Protein AF-A0A2J6PF41-F1 (afdb_monomer)

Solvent-accessible surface area (backbone atoms only — not comparable to full-atom values): 6484 Å² total; per-residue (Å²): 140,83,84,80,83,75,82,74,81,77,66,79,76,68,73,59,61,55,32,26,40,31,38,37,34,33,55,44,74,58,34,50,49,41,51,48,37,28,46,76,61,74,22,47,78,46,66,95,50,64,40,35,37,36,31,38,22,49,68,83,30,53,67,56,38,55,54,50,50,65,69,43,78,89,66,64,68,49,74,51,72,40,50,31,77,49,65,65,61,49,75,51,96,88,52,90,39,46,36,41,73,55,102,88,50,79,50,80,46,120

Secondary structure (DSSP, 8-state):
---------------GGGEEEEEEES-HHHHHHHHHHHHHTT-EEE-S-TTEEEEEEETTTHHHHHHHHHTSTT---EEEEE-TT-TTEEE-TT-S-EEEEETTEEEEE-

Sequence (110 aa):
MHLVAFLATALPLVPLAALEACVAGGPADQVAAAKVCCKEITGSWYGPYENQGICVLPDWGTKWYNLCVSEVKDSKLDIQCIPGDGAGLTLSAESTTATVTDAGSVVTIL

Nearest PDB structures (foldseek):
  2f1f-assembly1_A  TM=6.716E-01  e=6.541E-02  Escherichia coli
  5ueb-assembly1_A  TM=6.513E-01  e=4.240E-01  Neisseria gonorrhoeae NCCP11945
  4i0w-assembly2_C  TM=6.212E-01  e=2.953E-01  Clostridium perfringens
  2fgc-assembly1_A-2  TM=5.958E-01  e=1.802E+00  Thermotoga maritima MSB8
  2pc6-assembly1_A  TM=4.900E-01  e=2.748E+00  Nitrosomonas europaea ATCC 19718

Mean predicted aligned error: 13.14 Å

Radius of gyration: 17.17 Å; Cα contacts (8 Å, |Δi|>4): 174; chains: 1; bounding box: 26×40×59 Å

Structure (mmCIF, N/CA/C/O backbone):
data_AF-A0A2J6PF41-F1
#
_entry.id   AF-A0A2J6PF41-F1
#
loop_
_atom_site.group_PDB
_atom_site.id
_atom_site.type_symbol
_atom_site.label_atom_id
_atom_site.label_alt_id
_atom_site.label_comp_id
_atom_site.label_asym_id
_atom_site.label_entity_id
_atom_site.label_seq_id
_atom_site.pdbx_PDB_ins_code
_atom_site.Cartn_x
_atom_site.Cartn_y
_atom_site.Cartn_z
_atom_site.occupancy
_atom_site.B_iso_or_equiv
_atom_site.auth_seq_id
_atom_site.auth_comp_id
_atom_site.auth_asym_id
_atom_site.auth_atom_id
_atom_site.pdbx_PDB_model_num
ATOM 1 N N . MET A 1 1 ? 6.093 -30.267 -44.025 1.00 35.56 1 MET A N 1
ATOM 2 C CA . MET A 1 1 ? 6.739 -29.271 -43.146 1.00 35.56 1 MET A CA 1
ATOM 3 C C . MET A 1 1 ? 5.921 -27.990 -43.263 1.00 35.56 1 MET A C 1
ATOM 5 O O . MET A 1 1 ? 6.152 -27.231 -44.187 1.00 35.56 1 MET A O 1
ATOM 9 N N . HIS A 1 2 ? 4.882 -27.816 -42.442 1.00 33.97 2 HIS A N 1
ATOM 10 C CA . HIS A 1 2 ? 4.038 -26.614 -42.474 1.00 33.97 2 HIS A CA 1
ATOM 11 C C . HIS A 1 2 ? 4.261 -25.858 -41.167 1.00 33.97 2 HIS A C 1
ATOM 13 O O . HIS A 1 2 ? 3.900 -26.339 -40.096 1.00 33.97 2 HIS A O 1
ATOM 19 N N . LEU A 1 3 ? 4.975 -24.739 -41.279 1.00 38.88 3 LEU A N 1
ATOM 20 C CA . LEU A 1 3 ? 5.398 -23.891 -40.173 1.00 38.88 3 LEU A CA 1
ATOM 21 C C . LEU A 1 3 ? 4.178 -23.127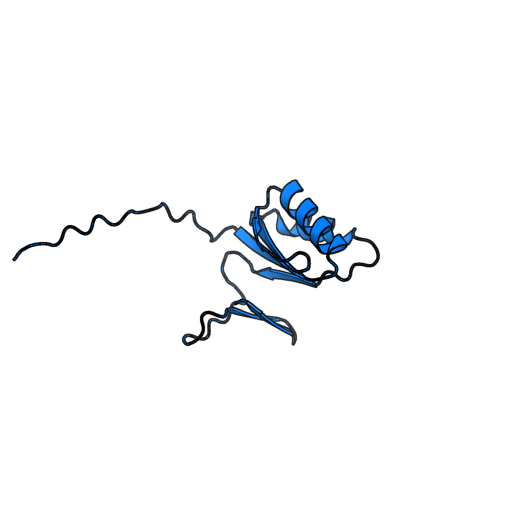 -39.646 1.00 38.88 3 LEU A C 1
ATOM 23 O O . LEU A 1 3 ? 3.542 -22.375 -40.382 1.00 38.88 3 LEU A O 1
ATOM 27 N N . VAL A 1 4 ? 3.843 -23.353 -38.379 1.00 47.47 4 VAL A N 1
ATOM 28 C CA . VAL A 1 4 ? 2.761 -22.661 -37.681 1.00 47.47 4 VAL A CA 1
ATOM 29 C C . VAL A 1 4 ? 3.227 -21.239 -37.372 1.00 47.47 4 VAL A C 1
ATOM 31 O O . VAL A 1 4 ? 4.130 -21.040 -36.561 1.00 47.47 4 VAL A O 1
ATOM 34 N N . ALA A 1 5 ? 2.632 -20.246 -38.029 1.00 48.16 5 ALA A N 1
ATOM 35 C CA . ALA A 1 5 ? 2.854 -18.839 -37.723 1.00 48.16 5 ALA A CA 1
ATOM 36 C C . ALA A 1 5 ? 2.040 -18.454 -36.475 1.00 48.16 5 ALA A C 1
ATOM 38 O O . ALA A 1 5 ? 0.925 -17.946 -36.575 1.00 48.16 5 ALA A O 1
ATOM 39 N N . PHE A 1 6 ? 2.587 -18.723 -35.288 1.00 45.91 6 PHE A N 1
ATOM 40 C CA . PHE A 1 6 ? 2.101 -18.114 -34.051 1.00 45.91 6 PHE A CA 1
ATOM 41 C C . PHE A 1 6 ? 2.557 -16.654 -34.024 1.00 45.91 6 PHE A C 1
ATOM 43 O O . PHE A 1 6 ? 3.706 -16.347 -33.712 1.00 45.91 6 PHE A O 1
ATOM 50 N N . LEU A 1 7 ? 1.647 -15.749 -34.383 1.00 41.41 7 LEU A N 1
ATOM 51 C CA . LEU A 1 7 ? 1.808 -14.312 -34.197 1.00 41.41 7 LEU A CA 1
ATOM 52 C C . LEU A 1 7 ? 1.697 -14.020 -32.690 1.00 41.41 7 LEU A C 1
ATOM 54 O O . LEU A 1 7 ? 0.623 -13.724 -32.172 1.00 41.41 7 LEU A O 1
ATOM 58 N N . ALA A 1 8 ? 2.801 -14.196 -31.965 1.00 46.16 8 ALA A N 1
ATOM 59 C CA . ALA A 1 8 ? 2.899 -13.818 -30.565 1.00 46.16 8 ALA A CA 1
ATOM 60 C C . ALA A 1 8 ? 2.817 -12.290 -30.474 1.00 46.16 8 ALA A C 1
ATOM 62 O O . ALA A 1 8 ? 3.731 -11.571 -30.878 1.00 46.16 8 ALA A O 1
ATOM 63 N N . THR A 1 9 ? 1.695 -11.795 -29.964 1.00 49.47 9 THR A N 1
ATOM 64 C CA . THR A 1 9 ? 1.526 -10.419 -29.505 1.00 49.47 9 THR A CA 1
ATOM 65 C C . THR A 1 9 ? 2.550 -10.149 -28.407 1.00 49.47 9 THR A C 1
ATOM 67 O O . THR A 1 9 ? 2.307 -10.432 -27.235 1.00 49.47 9 THR A O 1
ATOM 70 N N . ALA A 1 10 ? 3.713 -9.625 -28.784 1.00 49.81 10 ALA A N 1
ATOM 71 C CA . ALA 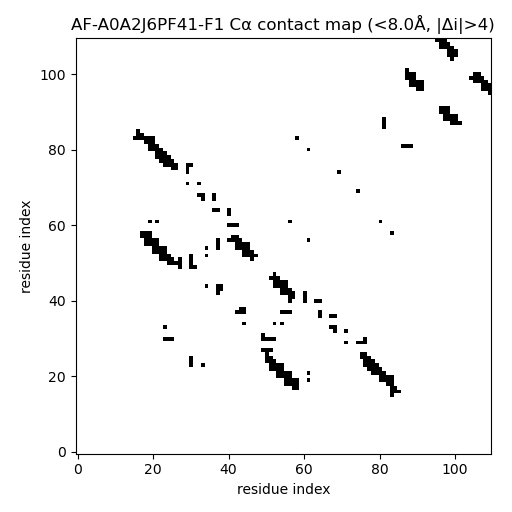A 1 10 ? 4.659 -9.038 -27.854 1.00 49.81 10 ALA A CA 1
ATOM 72 C C . ALA A 1 10 ? 4.057 -7.721 -27.345 1.00 49.81 10 ALA A C 1
ATOM 74 O O . ALA A 1 10 ? 4.368 -6.640 -27.843 1.00 49.81 10 ALA A O 1
ATOM 75 N N . LEU A 1 11 ? 3.141 -7.819 -26.375 1.00 47.81 11 LEU A N 1
ATOM 76 C CA . LEU A 1 11 ? 2.916 -6.719 -25.445 1.00 47.81 11 LEU A CA 1
ATOM 77 C C . LEU A 1 11 ? 4.299 -6.369 -24.881 1.00 47.81 11 LEU A C 1
ATOM 79 O O . LEU A 1 11 ? 4.982 -7.284 -24.410 1.00 47.81 11 LEU A O 1
ATOM 83 N N . PRO A 1 12 ? 4.750 -5.105 -24.938 1.00 46.03 12 PRO A N 1
ATOM 84 C CA . PRO A 1 12 ? 5.936 -4.725 -24.202 1.00 46.03 12 PRO A CA 1
ATOM 85 C C . PRO A 1 12 ? 5.612 -4.993 -22.735 1.00 46.03 12 PRO A C 1
ATOM 87 O O . PRO A 1 12 ? 4.793 -4.302 -22.131 1.00 46.03 12 PRO A O 1
ATOM 90 N N . LEU A 1 13 ? 6.208 -6.052 -22.191 1.00 46.59 13 LEU A N 1
ATOM 91 C CA . LEU A 1 13 ? 6.340 -6.263 -20.762 1.00 46.59 13 LEU A CA 1
ATOM 92 C C . LEU A 1 13 ? 7.163 -5.074 -20.273 1.00 46.59 13 LEU A C 1
ATOM 94 O O . LEU A 1 13 ? 8.392 -5.127 -20.239 1.00 46.59 13 LEU A O 1
ATOM 98 N N . VAL A 1 14 ? 6.479 -3.955 -20.006 1.00 46.72 14 VAL A N 1
ATOM 99 C CA . VAL A 1 14 ? 7.019 -2.856 -19.211 1.00 46.72 14 VAL A CA 1
ATOM 100 C C . VAL A 1 14 ? 7.665 -3.539 -18.015 1.00 46.72 14 VAL A C 1
ATOM 102 O O . VAL A 1 14 ? 7.007 -4.394 -17.417 1.00 46.72 14 VAL A O 1
ATOM 105 N N . PRO A 1 15 ? 8.944 -3.274 -17.718 1.00 45.59 15 PRO A N 1
ATOM 106 C CA . PRO A 1 15 ? 9.607 -3.953 -16.628 1.00 45.59 15 PRO A CA 1
ATOM 107 C C . PRO A 1 15 ? 8.833 -3.616 -15.353 1.00 45.59 15 PRO A C 1
ATOM 109 O O . PRO A 1 15 ? 8.973 -2.529 -14.804 1.00 45.59 15 PRO A O 1
ATOM 112 N N . LEU A 1 16 ? 8.013 -4.563 -14.885 1.00 50.84 16 LEU A N 1
ATOM 113 C CA . LEU A 1 16 ? 7.413 -4.538 -13.550 1.00 50.84 16 LEU A CA 1
ATOM 114 C C . LEU A 1 16 ? 8.498 -4.542 -12.458 1.00 50.84 16 LEU A C 1
ATOM 116 O O . LEU A 1 16 ? 8.194 -4.323 -11.297 1.00 50.84 16 LEU A O 1
ATOM 120 N N . ALA A 1 17 ? 9.762 -4.734 -12.847 1.00 51.38 17 ALA A N 1
ATOM 121 C CA . ALA A 1 17 ? 10.950 -4.758 -12.006 1.00 51.38 17 ALA A CA 1
ATOM 122 C C . ALA A 1 17 ? 11.279 -3.434 -11.279 1.00 51.38 17 ALA A C 1
ATOM 124 O O . ALA A 1 17 ? 12.286 -3.385 -10.587 1.00 51.38 17 ALA A O 1
ATOM 125 N N . ALA A 1 18 ? 10.477 -2.378 -11.449 1.00 59.19 18 ALA A N 1
ATOM 126 C CA . ALA A 1 18 ? 10.676 -1.058 -10.831 1.00 59.19 18 ALA A CA 1
ATOM 127 C C . ALA A 1 18 ? 9.384 -0.497 -10.194 1.00 59.19 18 ALA A C 1
ATOM 129 O O . ALA A 1 18 ? 9.173 0.721 -10.120 1.00 59.19 18 ALA A O 1
ATOM 130 N N . LEU A 1 19 ? 8.448 -1.388 -9.851 1.00 71.81 19 LEU A N 1
ATOM 131 C CA . LEU A 1 19 ? 7.215 -1.029 -9.162 1.00 71.81 19 LEU A CA 1
ATOM 132 C C . LEU A 1 19 ? 7.086 -1.843 -7.879 1.00 71.81 19 LEU A C 1
ATOM 134 O O . LEU A 1 19 ? 7.090 -3.070 -7.916 1.00 71.81 19 LEU A O 1
ATOM 138 N N . GLU A 1 20 ? 6.918 -1.161 -6.755 1.00 83.75 20 GLU A N 1
ATOM 139 C CA . GLU A 1 20 ? 6.637 -1.793 -5.472 1.00 83.75 20 GLU A CA 1
ATOM 140 C C . GLU A 1 20 ? 5.126 -1.950 -5.285 1.00 83.75 20 GLU A C 1
ATOM 142 O O . GLU A 1 20 ? 4.338 -1.087 -5.678 1.00 83.75 20 GLU A O 1
ATOM 147 N N . ALA A 1 21 ? 4.698 -3.056 -4.683 1.00 87.12 21 ALA A N 1
ATOM 148 C CA . ALA A 1 21 ? 3.292 -3.330 -4.414 1.00 87.12 21 ALA A CA 1
ATOM 149 C C . ALA A 1 21 ? 3.045 -3.389 -2.906 1.00 87.12 21 ALA A C 1
ATOM 151 O O . ALA A 1 21 ? 3.529 -4.292 -2.232 1.00 87.12 21 ALA A O 1
ATOM 152 N N . CYS A 1 22 ? 2.262 -2.455 -2.376 1.00 89.19 22 CYS A N 1
ATOM 153 C CA . CYS A 1 22 ? 1.880 -2.403 -0.971 1.00 89.19 22 CYS A CA 1
ATOM 154 C C . CYS A 1 22 ? 0.444 -2.886 -0.775 1.00 89.19 22 CYS A C 1
ATOM 156 O O . CYS A 1 22 ? -0.506 -2.240 -1.218 1.00 89.19 22 CYS A O 1
ATOM 158 N N . VAL A 1 23 ? 0.281 -4.009 -0.083 1.00 91.06 23 VAL A N 1
ATOM 159 C CA . VAL A 1 23 ? -1.012 -4.474 0.420 1.00 91.06 23 VAL A CA 1
ATOM 160 C C . VAL A 1 23 ? -1.404 -3.605 1.611 1.00 91.06 23 VAL A C 1
ATOM 162 O O . VAL A 1 23 ? -0.573 -3.320 2.468 1.00 91.06 23 VAL A O 1
ATOM 165 N N . ALA A 1 24 ? -2.663 -3.183 1.654 1.00 92.19 24 ALA A N 1
ATOM 166 C CA . ALA A 1 24 ? -3.258 -2.460 2.766 1.00 92.19 24 ALA A CA 1
ATOM 167 C C . ALA A 1 24 ? -4.535 -3.170 3.210 1.00 92.19 24 ALA A C 1
ATOM 169 O O . ALA A 1 24 ? -5.487 -3.250 2.434 1.00 92.19 24 ALA A O 1
ATOM 170 N N . GLY A 1 25 ? -4.559 -3.678 4.439 1.00 91.50 25 GLY A N 1
ATOM 171 C CA . GLY A 1 25 ? -5.736 -4.273 5.073 1.00 91.50 25 GLY A CA 1
ATOM 172 C C . GLY A 1 25 ? -6.146 -3.498 6.321 1.00 91.50 25 GLY A C 1
ATOM 173 O O . GLY A 1 25 ? -5.296 -2.935 7.000 1.00 91.50 25 GLY A O 1
ATOM 174 N N . GLY A 1 26 ? -7.437 -3.444 6.643 1.00 93.19 26 GLY A N 1
ATOM 175 C CA . GLY A 1 26 ? -7.896 -2.780 7.865 1.00 93.19 26 GLY A CA 1
ATOM 176 C C . GLY A 1 26 ? -9.343 -2.290 7.808 1.00 93.19 26 GLY A C 1
ATOM 177 O O . GLY A 1 26 ? -10.118 -2.729 6.956 1.00 93.19 26 GLY A O 1
ATOM 178 N N . PRO A 1 27 ? -9.738 -1.386 8.723 1.00 94.69 27 PRO A N 1
ATOM 179 C CA . PRO A 1 27 ? -11.037 -0.718 8.681 1.00 94.69 27 PRO A CA 1
ATOM 180 C C . PRO A 1 27 ? -11.256 0.031 7.360 1.00 94.69 27 PRO A C 1
ATOM 182 O O . PRO A 1 27 ? -10.329 0.643 6.827 1.00 94.69 27 PRO A O 1
ATOM 185 N N . ALA A 1 28 ? -12.483 0.001 6.836 1.00 94.38 28 ALA A N 1
ATOM 186 C CA . ALA A 1 28 ? -12.792 0.506 5.496 1.00 94.38 28 ALA A CA 1
ATOM 187 C C . ALA A 1 28 ? -12.482 2.003 5.305 1.00 94.38 28 ALA A C 1
ATOM 189 O O . ALA A 1 28 ? -12.007 2.416 4.249 1.00 94.38 28 ALA A O 1
ATOM 190 N N . ASP A 1 29 ? -12.701 2.818 6.336 1.00 94.06 29 ASP A N 1
ATOM 191 C CA . ASP A 1 29 ? -12.375 4.245 6.345 1.00 94.06 29 ASP A CA 1
ATOM 192 C C . ASP A 1 29 ? -10.865 4.492 6.223 1.00 94.06 29 ASP A C 1
ATOM 194 O O . ASP A 1 29 ? -10.426 5.375 5.483 1.00 94.06 29 ASP A O 1
ATOM 198 N N . GLN A 1 30 ? -10.059 3.664 6.883 1.00 94.88 30 GLN A N 1
ATOM 199 C CA . GLN A 1 30 ? -8.607 3.770 6.826 1.00 94.88 30 GLN A CA 1
ATOM 200 C C . GLN A 1 30 ? -8.048 3.210 5.514 1.00 94.88 30 GLN A C 1
ATOM 202 O O . GLN A 1 30 ? -7.127 3.786 4.940 1.00 94.88 30 GLN A O 1
ATOM 207 N N . VAL A 1 31 ? -8.632 2.135 4.978 1.00 94.62 31 VAL A N 1
ATOM 208 C CA . VAL A 1 31 ? -8.256 1.598 3.658 1.00 94.62 31 VAL A CA 1
ATOM 209 C C . VAL A 1 31 ? -8.618 2.591 2.551 1.00 94.62 31 VAL A C 1
ATOM 211 O O . VAL A 1 31 ? -7.860 2.762 1.594 1.00 94.62 31 VAL A O 1
ATOM 214 N N . ALA A 1 32 ? -9.716 3.334 2.704 1.00 95.12 32 ALA A N 1
ATOM 215 C CA . ALA A 1 32 ? -10.031 4.454 1.826 1.00 95.12 32 ALA A CA 1
ATOM 216 C C . ALA A 1 32 ? -8.980 5.576 1.916 1.00 95.12 32 ALA A C 1
ATOM 218 O O . ALA A 1 32 ? -8.585 6.109 0.878 1.00 95.12 32 ALA A O 1
ATOM 219 N N . ALA A 1 33 ? -8.475 5.898 3.112 1.00 95.19 33 ALA A N 1
ATOM 220 C CA . ALA A 1 33 ? -7.370 6.847 3.273 1.00 95.19 33 ALA A CA 1
ATOM 221 C C . ALA A 1 33 ? -6.080 6.341 2.600 1.00 95.19 33 ALA A C 1
ATOM 223 O O . ALA A 1 33 ? -5.457 7.079 1.839 1.00 95.19 33 ALA A O 1
ATOM 224 N N . ALA A 1 34 ? -5.736 5.061 2.769 1.00 94.62 34 ALA A N 1
ATOM 225 C CA . ALA A 1 34 ? -4.607 4.437 2.079 1.00 94.62 34 ALA A CA 1
ATOM 226 C C . ALA A 1 34 ? -4.756 4.500 0.547 1.00 94.62 34 ALA A C 1
ATOM 228 O O . ALA A 1 34 ? -3.805 4.816 -0.168 1.00 94.62 34 ALA A O 1
ATOM 229 N N . LYS A 1 35 ? -5.972 4.302 0.025 1.00 95.31 35 LYS A N 1
ATOM 230 C CA . LYS A 1 35 ? -6.283 4.477 -1.400 1.00 95.31 35 LYS A CA 1
ATOM 231 C C . LYS A 1 35 ? -6.085 5.913 -1.881 1.00 95.31 35 LYS A C 1
ATOM 233 O O . LYS A 1 35 ? -5.650 6.109 -3.017 1.00 95.31 35 LYS A O 1
ATOM 238 N N . VAL A 1 36 ? -6.411 6.910 -1.059 1.00 95.44 36 VAL A N 1
ATOM 239 C CA . VAL A 1 36 ? -6.136 8.322 -1.369 1.00 95.44 36 VAL A CA 1
ATOM 240 C C . VAL A 1 36 ? -4.629 8.559 -1.409 1.00 95.44 36 VAL A C 1
ATOM 242 O O . VAL A 1 36 ? -4.136 8.989 -2.449 1.00 95.44 36 VAL A O 1
ATOM 245 N N . CYS A 1 37 ? -3.898 8.159 -0.362 1.00 95.31 37 CYS A N 1
ATOM 246 C CA . CYS A 1 37 ? -2.436 8.240 -0.306 1.00 95.31 37 CYS A CA 1
ATOM 247 C C . CYS A 1 37 ? -1.776 7.622 -1.541 1.00 95.31 37 CYS A C 1
ATOM 249 O O . CYS A 1 37 ? -0.910 8.235 -2.154 1.00 95.31 37 CYS A O 1
ATOM 251 N N . CYS A 1 38 ? -2.232 6.432 -1.945 1.00 94.94 38 CYS A N 1
ATOM 252 C CA . CYS A 1 38 ? -1.754 5.734 -3.133 1.00 94.94 38 CYS A CA 1
ATOM 253 C C . CYS A 1 38 ? -1.885 6.583 -4.404 1.00 94.94 38 CYS A C 1
ATOM 255 O O . CYS A 1 38 ? -0.952 6.685 -5.195 1.00 94.94 38 CYS A O 1
ATOM 257 N N . LYS A 1 39 ? -3.045 7.215 -4.603 1.00 94.44 39 LYS A N 1
ATOM 258 C CA . LYS A 1 39 ? -3.318 8.018 -5.799 1.00 94.44 39 LYS A CA 1
ATOM 259 C C . LYS A 1 39 ? -2.568 9.347 -5.802 1.00 94.44 39 LYS A C 1
ATOM 261 O O . LYS A 1 39 ? -2.143 9.784 -6.868 1.00 94.44 39 LYS A O 1
ATOM 266 N N . GLU A 1 40 ? -2.405 9.985 -4.643 1.00 93.88 40 GLU A N 1
ATOM 267 C CA . GLU A 1 40 ? -1.699 11.270 -4.521 1.00 93.88 40 GLU A CA 1
ATOM 268 C C . GLU A 1 40 ? -0.233 11.170 -4.950 1.00 93.88 40 GLU A C 1
ATOM 270 O O . GLU A 1 40 ? 0.299 12.082 -5.579 1.00 93.88 40 GLU A O 1
ATOM 275 N N . ILE A 1 41 ? 0.398 10.026 -4.696 1.00 92.00 41 ILE A N 1
ATOM 276 C CA . ILE A 1 41 ? 1.781 9.736 -5.099 1.00 92.00 41 ILE A CA 1
ATOM 277 C C . ILE A 1 41 ? 1.873 9.006 -6.443 1.00 92.00 41 ILE A C 1
ATOM 279 O O . ILE A 1 41 ? 2.858 8.324 -6.719 1.00 92.00 41 ILE A O 1
ATOM 283 N N . THR A 1 42 ? 0.863 9.159 -7.304 1.00 90.69 42 THR A N 1
ATOM 284 C CA . THR A 1 42 ? 0.802 8.591 -8.667 1.00 90.69 42 THR A CA 1
ATOM 285 C C . THR A 1 42 ? 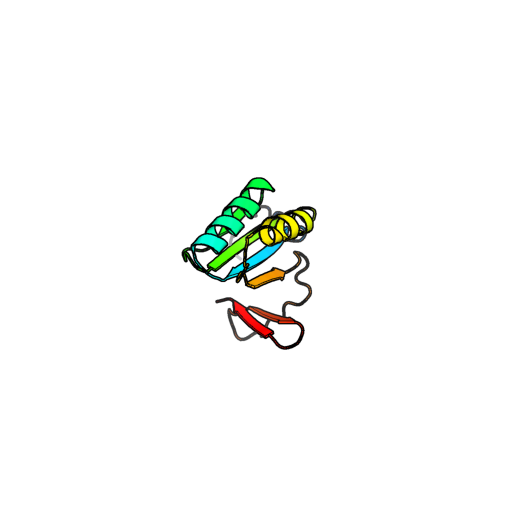0.742 7.059 -8.741 1.00 90.69 42 THR A C 1
ATOM 287 O O . THR A 1 42 ? 0.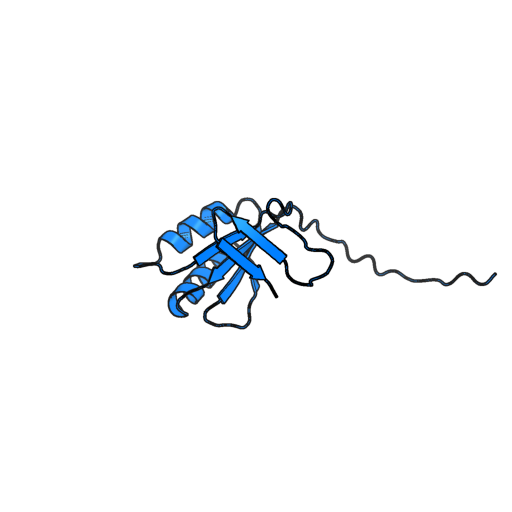932 6.479 -9.809 1.00 90.69 42 THR A O 1
ATOM 290 N N . GLY A 1 43 ? 0.435 6.396 -7.626 1.00 89.88 43 GLY A N 1
ATOM 291 C CA . GLY A 1 43 ? 0.220 4.958 -7.565 1.00 89.88 43 GLY A CA 1
ATOM 292 C C . GLY A 1 43 ? -1.106 4.515 -8.182 1.00 89.88 43 GLY A C 1
ATOM 293 O O . GLY A 1 43 ? -2.055 5.284 -8.355 1.00 89.88 43 GLY A O 1
ATOM 294 N N . SER A 1 44 ? -1.174 3.226 -8.496 1.00 93.06 44 SER A N 1
ATOM 295 C CA . SER A 1 44 ? -2.374 2.558 -9.000 1.00 93.06 44 SER A CA 1
ATOM 296 C C . SER A 1 44 ? -2.968 1.657 -7.925 1.00 93.06 44 SER A C 1
ATOM 298 O O . SER A 1 44 ? -2.271 0.819 -7.363 1.00 93.06 44 SER A O 1
ATOM 300 N N . TRP A 1 45 ? -4.263 1.811 -7.650 1.00 92.62 45 TRP A N 1
ATOM 301 C CA . TRP A 1 45 ? -4.962 1.026 -6.632 1.00 92.62 45 TRP A CA 1
ATOM 302 C C . TRP A 1 45 ? -5.775 -0.114 -7.244 1.00 92.62 45 TRP A C 1
ATOM 304 O O . TRP A 1 45 ? -6.577 0.118 -8.152 1.00 92.62 45 TRP A O 1
ATOM 314 N N . TYR A 1 46 ? -5.652 -1.305 -6.668 1.00 91.38 46 TYR A N 1
ATOM 315 C CA . TYR A 1 46 ? -6.358 -2.522 -7.055 1.00 91.38 46 TYR A CA 1
ATOM 316 C C . TYR A 1 46 ? -7.012 -3.173 -5.833 1.00 91.38 46 TYR A C 1
ATOM 318 O O . TYR A 1 46 ? -6.524 -3.045 -4.717 1.00 91.38 46 TYR A O 1
ATOM 326 N N . GLY A 1 47 ? -8.125 -3.876 -6.033 1.00 85.00 47 GLY A N 1
ATOM 327 C CA . GLY A 1 47 ? -8.849 -4.562 -4.959 1.00 85.00 47 GLY A CA 1
ATOM 328 C C . GLY A 1 47 ? -10.342 -4.220 -4.965 1.00 85.00 47 GLY A C 1
ATOM 329 O O . GLY A 1 47 ? -10.686 -3.035 -5.000 1.00 85.00 47 GLY A O 1
ATOM 330 N N . PRO A 1 48 ? -11.235 -5.228 -4.962 1.00 75.31 48 PRO A N 1
ATOM 331 C CA . PRO A 1 48 ? -12.679 -5.005 -4.955 1.00 75.31 48 PRO A CA 1
ATOM 332 C C . PRO A 1 48 ? -13.251 -4.798 -3.544 1.00 75.31 48 PRO A C 1
ATOM 334 O O . PRO A 1 48 ? -14.406 -4.401 -3.417 1.00 75.31 48 PRO A O 1
ATOM 337 N N . TYR A 1 49 ? -12.475 -5.089 -2.498 1.00 83.38 49 TYR A N 1
ATOM 338 C CA . TYR A 1 49 ? -12.937 -5.076 -1.116 1.00 83.38 49 TYR A CA 1
ATOM 339 C C . TYR A 1 49 ? -12.726 -3.709 -0.463 1.00 83.38 49 TYR A C 1
ATOM 341 O O . TYR A 1 49 ? -11.747 -3.015 -0.724 1.00 83.38 49 TYR A O 1
ATOM 349 N N . GLU A 1 50 ? -13.646 -3.312 0.413 1.00 89.69 50 GLU A N 1
ATOM 350 C CA . GLU A 1 50 ? -13.553 -2.026 1.117 1.00 89.69 50 GLU A CA 1
ATOM 351 C C . GLU A 1 50 ? -12.517 -2.053 2.248 1.00 89.69 50 GLU A C 1
ATOM 353 O O . GLU A 1 50 ? -11.969 -1.019 2.607 1.00 89.69 50 GLU A O 1
ATOM 358 N N . ASN A 1 51 ? -12.226 -3.236 2.789 1.00 93.19 51 ASN A N 1
ATOM 359 C CA . ASN A 1 51 ? -11.317 -3.471 3.910 1.00 93.19 51 ASN A CA 1
ATOM 360 C C . ASN A 1 51 ? -9.930 -3.989 3.487 1.00 93.19 51 ASN A C 1
ATOM 362 O O . ASN A 1 51 ? -9.112 -4.312 4.350 1.00 93.19 51 ASN A O 1
ATOM 366 N N . GLN A 1 52 ? -9.664 -4.103 2.183 1.00 91.94 52 GLN A N 1
ATOM 367 C CA . GLN A 1 52 ? -8.363 -4.523 1.670 1.00 91.94 52 GLN A CA 1
ATOM 368 C C . GLN A 1 52 ? -8.121 -4.019 0.243 1.00 91.94 52 GLN A C 1
ATOM 370 O O . GLN A 1 52 ? -9.015 -4.063 -0.600 1.00 91.94 52 GLN A O 1
ATOM 375 N N . GLY A 1 53 ? -6.887 -3.631 -0.068 1.00 90.75 53 GLY A N 1
ATOM 376 C CA . GLY A 1 53 ? -6.454 -3.398 -1.442 1.00 90.75 53 GLY A CA 1
ATOM 377 C C . GLY A 1 53 ? -4.941 -3.430 -1.612 1.00 90.75 53 GLY A C 1
ATOM 378 O O . GLY A 1 53 ? -4.197 -3.689 -0.670 1.00 90.75 53 GLY A O 1
ATOM 379 N N . ILE A 1 54 ? -4.502 -3.194 -2.842 1.00 92.62 54 ILE A N 1
ATOM 380 C CA . ILE A 1 54 ? -3.106 -3.200 -3.267 1.00 92.62 54 ILE A CA 1
ATOM 381 C C . ILE A 1 54 ? -2.821 -1.862 -3.937 1.00 92.62 54 ILE A C 1
ATOM 383 O O . ILE A 1 54 ? -3.480 -1.492 -4.909 1.00 92.62 54 ILE A O 1
ATOM 387 N N . CYS A 1 55 ? -1.822 -1.150 -3.438 1.00 93.44 55 CYS A N 1
ATOM 388 C CA . CYS A 1 55 ? -1.262 0.022 -4.079 1.00 93.44 55 CYS A CA 1
ATOM 389 C C . CYS A 1 55 ? 0.018 -0.362 -4.823 1.00 93.44 55 CYS A C 1
ATOM 391 O O . CYS A 1 55 ? 0.967 -0.826 -4.205 1.00 93.44 55 CYS A O 1
ATOM 393 N N . VAL A 1 56 ? 0.055 -0.157 -6.136 1.00 92.19 56 VAL A N 1
ATOM 394 C CA . VAL A 1 56 ? 1.263 -0.327 -6.951 1.00 92.19 56 VAL A CA 1
ATOM 395 C C . VAL A 1 56 ? 1.893 1.041 -7.177 1.00 92.19 56 VAL A C 1
ATOM 397 O O . VAL A 1 56 ? 1.237 1.954 -7.685 1.00 92.19 56 VAL A O 1
ATOM 400 N N . LEU A 1 57 ? 3.153 1.177 -6.790 1.00 89.56 57 LEU A N 1
ATOM 401 C CA . LEU A 1 57 ? 3.887 2.430 -6.680 1.00 89.56 57 LEU A CA 1
ATOM 402 C C . LEU A 1 57 ? 5.166 2.379 -7.507 1.00 89.56 57 LEU A C 1
ATOM 404 O O . LEU A 1 57 ? 5.763 1.314 -7.626 1.00 89.56 57 LEU A O 1
ATOM 408 N N . PRO A 1 58 ? 5.634 3.514 -8.048 1.00 84.50 58 PRO A N 1
ATOM 409 C CA . PRO A 1 58 ? 7.004 3.590 -8.543 1.00 84.50 58 PRO A CA 1
ATOM 410 C C . PRO A 1 58 ? 7.995 3.418 -7.379 1.00 84.50 58 PRO A C 1
ATOM 412 O O . PRO A 1 58 ? 7.669 3.790 -6.253 1.00 84.50 58 PRO A O 1
ATOM 415 N N . ASP A 1 59 ? 9.219 2.954 -7.648 1.00 80.56 59 ASP A N 1
ATOM 416 C CA . ASP A 1 59 ? 10.252 2.694 -6.619 1.00 80.56 59 ASP A CA 1
ATOM 417 C C . ASP A 1 59 ? 10.462 3.842 -5.611 1.00 80.56 59 ASP A C 1
ATOM 419 O O . ASP A 1 59 ? 10.662 3.637 -4.416 1.00 80.56 59 ASP A O 1
ATOM 423 N N . TRP A 1 60 ? 10.400 5.096 -6.068 1.00 83.56 60 TRP A N 1
ATOM 424 C CA . TRP A 1 60 ? 10.577 6.263 -5.195 1.00 83.56 60 TRP A CA 1
ATOM 425 C C . TRP A 1 60 ? 9.350 6.562 -4.311 1.00 83.56 60 TRP A C 1
ATOM 427 O O . TRP A 1 60 ? 9.446 7.344 -3.360 1.00 83.56 60 TRP A O 1
ATOM 437 N N . GLY A 1 61 ? 8.192 5.985 -4.637 1.00 87.12 61 GLY A N 1
ATOM 438 C CA . GLY A 1 61 ? 6.885 6.303 -4.069 1.00 87.12 61 GLY A CA 1
ATOM 439 C C . GLY A 1 61 ? 6.623 5.666 -2.707 1.00 87.12 61 GLY A C 1
ATOM 440 O O . GLY A 1 61 ? 5.951 6.276 -1.878 1.00 87.12 61 GLY A O 1
ATOM 441 N N . THR A 1 62 ? 7.190 4.496 -2.415 1.00 87.31 62 THR A N 1
ATOM 442 C CA . THR A 1 62 ? 6.870 3.734 -1.192 1.00 87.31 62 THR A CA 1
ATOM 443 C C . THR A 1 62 ? 7.195 4.471 0.094 1.00 87.31 62 THR A C 1
ATOM 445 O O . THR A 1 62 ? 6.423 4.433 1.053 1.00 87.31 62 THR A O 1
ATOM 448 N N . LYS A 1 63 ? 8.297 5.226 0.123 1.00 89.19 63 LYS A N 1
ATOM 449 C CA . LYS A 1 63 ? 8.627 6.056 1.288 1.00 89.19 63 LYS A CA 1
ATOM 450 C C . LYS A 1 63 ? 7.535 7.092 1.570 1.00 89.19 63 LYS A C 1
ATOM 452 O O . LYS A 1 63 ? 7.171 7.296 2.725 1.00 89.19 63 LYS A O 1
ATOM 457 N N . TRP A 1 64 ? 7.016 7.735 0.527 1.00 92.25 64 TRP A N 1
ATOM 458 C CA . TRP A 1 64 ? 5.960 8.742 0.644 1.00 92.25 64 TRP A CA 1
ATOM 459 C C . TRP A 1 64 ? 4.605 8.117 0.956 1.00 92.25 64 TRP A C 1
ATOM 461 O O . TRP A 1 64 ? 3.856 8.673 1.755 1.00 92.25 64 TRP A O 1
ATOM 471 N N . TYR A 1 65 ? 4.329 6.938 0.397 1.00 92.38 65 TYR A N 1
ATOM 472 C CA . TYR A 1 65 ? 3.154 6.146 0.738 1.00 92.38 65 TYR A CA 1
ATOM 473 C C . TYR A 1 65 ? 3.102 5.842 2.231 1.00 92.38 65 TYR A C 1
ATOM 475 O O . TYR A 1 65 ? 2.128 6.196 2.890 1.00 92.38 65 TYR A O 1
ATOM 483 N N . ASN A 1 66 ? 4.181 5.262 2.765 1.00 90.38 66 ASN A N 1
ATOM 484 C CA . ASN A 1 66 ? 4.292 4.897 4.174 1.00 90.38 66 ASN A CA 1
ATOM 485 C C . ASN A 1 66 ? 4.139 6.113 5.091 1.00 90.38 66 ASN A C 1
ATOM 487 O O . ASN A 1 66 ? 3.484 6.030 6.126 1.00 90.38 66 ASN A O 1
ATOM 491 N N . LEU A 1 67 ? 4.692 7.260 4.689 1.00 92.44 67 LEU A N 1
ATOM 492 C CA . LEU A 1 67 ? 4.545 8.502 5.439 1.00 92.44 67 LEU A CA 1
ATOM 493 C C . LEU A 1 67 ? 3.086 8.983 5.435 1.00 92.44 67 LEU A C 1
ATOM 495 O O . LEU A 1 67 ? 2.542 9.270 6.494 1.00 92.44 67 LEU A O 1
ATOM 499 N N . CYS A 1 68 ? 2.415 8.973 4.282 1.00 94.06 68 CYS A N 1
ATOM 500 C CA . CYS A 1 68 ? 1.008 9.361 4.178 1.00 94.06 68 CYS A CA 1
ATOM 501 C C . CYS A 1 68 ? 0.078 8.457 5.005 1.00 94.06 68 CYS A C 1
ATOM 503 O O . CYS A 1 68 ? -0.745 8.956 5.770 1.00 94.06 68 CYS A O 1
ATOM 505 N N . VAL A 1 69 ? 0.228 7.130 4.917 1.00 92.75 69 VAL A N 1
ATOM 506 C CA . VAL A 1 69 ? -0.619 6.198 5.688 1.00 92.75 69 VAL A CA 1
ATOM 507 C C . VAL A 1 69 ? -0.317 6.224 7.190 1.00 92.75 69 VAL A C 1
ATOM 509 O O . VAL A 1 69 ? -1.189 5.878 7.984 1.00 92.75 69 VAL A O 1
ATOM 512 N N . SER A 1 70 ? 0.879 6.668 7.602 1.00 91.12 70 SER A N 1
ATOM 513 C CA . SER A 1 70 ? 1.225 6.837 9.022 1.00 91.12 70 SER A CA 1
ATOM 514 C C . SER A 1 70 ? 0.499 8.004 9.703 1.00 91.12 70 SER A C 1
ATOM 516 O O . SER A 1 70 ? 0.335 7.989 10.920 1.00 91.12 70 SER A O 1
ATOM 518 N N . GLU A 1 71 ? 0.005 8.975 8.928 1.00 92.25 71 GLU A N 1
ATOM 519 C CA . GLU A 1 71 ? -0.772 10.121 9.429 1.00 92.25 71 GLU A CA 1
ATOM 520 C C . GLU A 1 71 ? -2.250 9.770 9.691 1.00 92.25 71 GLU A C 1
ATOM 522 O O . GLU A 1 71 ? -3.018 10.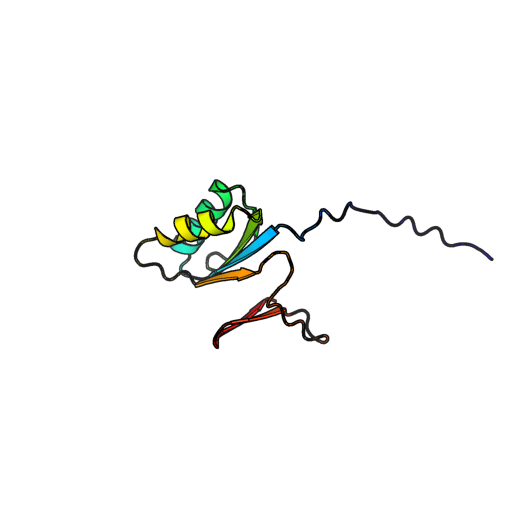579 10.223 1.00 92.25 71 GLU 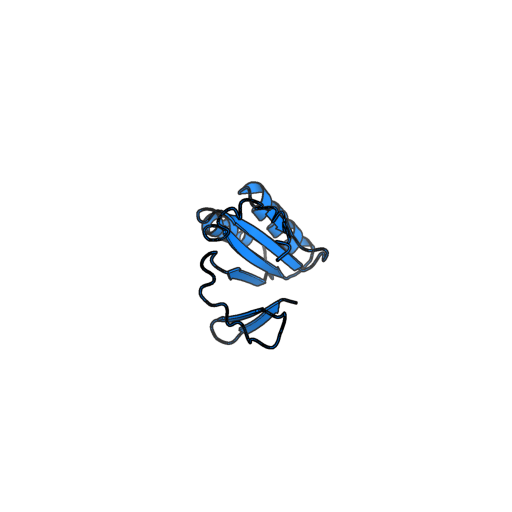A O 1
ATOM 527 N N . VAL A 1 72 ? -2.679 8.552 9.340 1.00 90.06 72 VAL A N 1
ATOM 528 C CA . VAL A 1 72 ? -4.011 8.048 9.685 1.00 90.06 72 VAL A CA 1
ATOM 529 C C . VAL A 1 72 ? -4.091 7.883 11.204 1.00 90.06 72 VAL A C 1
ATOM 531 O O . VAL A 1 72 ? -3.387 7.071 11.805 1.00 90.06 72 VAL A O 1
ATOM 534 N N . LYS A 1 73 ? -4.962 8.665 11.849 1.00 85.12 73 LYS A N 1
ATOM 535 C CA . LYS A 1 73 ? -5.149 8.613 13.306 1.00 85.12 73 LYS A CA 1
ATOM 536 C C . LYS A 1 73 ? -5.603 7.232 13.766 1.00 85.12 73 LYS A C 1
ATOM 538 O O . LYS A 1 73 ? -6.483 6.637 13.149 1.00 85.12 73 LYS A O 1
ATOM 543 N N . ASP A 1 74 ? -5.029 6.775 14.881 1.00 87.12 74 ASP A N 1
ATOM 544 C CA . ASP A 1 74 ? -5.323 5.470 15.486 1.00 87.12 74 ASP A CA 1
ATOM 545 C C . ASP A 1 74 ? -5.278 4.338 14.442 1.00 87.12 74 ASP A C 1
ATOM 547 O O . ASP A 1 74 ? -6.181 3.4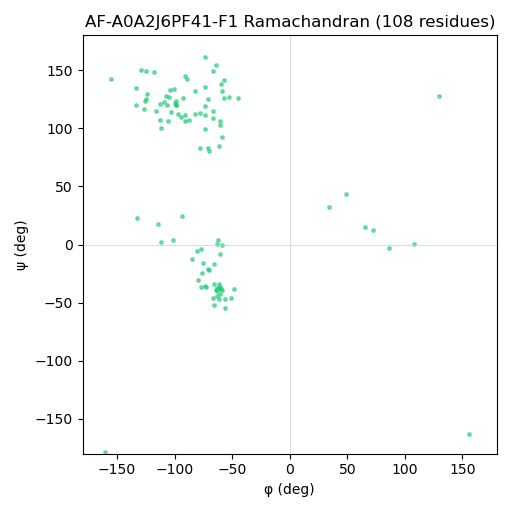97 14.366 1.00 87.12 74 ASP A O 1
ATOM 551 N N . SER A 1 75 ? -4.250 4.374 13.582 1.00 86.31 75 SER A N 1
ATOM 552 C CA . SER A 1 75 ? -4.126 3.465 12.444 1.00 86.31 75 SER A CA 1
ATOM 553 C C . SER A 1 75 ? -4.152 2.004 12.890 1.00 86.31 75 SER A C 1
ATOM 555 O O . SER A 1 75 ? -3.389 1.563 13.749 1.00 86.31 75 SER A O 1
ATOM 557 N N . LYS A 1 76 ? -5.059 1.258 12.269 1.00 89.94 76 LYS A N 1
ATOM 558 C CA . LYS A 1 76 ? -5.196 -0.199 12.294 1.00 89.94 76 LYS A CA 1
ATOM 559 C C . LYS A 1 76 ? -4.932 -0.774 10.903 1.00 89.94 76 LYS A C 1
ATOM 561 O O . LYS A 1 76 ? -5.379 -1.882 10.612 1.00 89.94 76 LYS A O 1
ATOM 566 N N . LEU A 1 77 ? -4.290 0.011 10.036 1.00 89.62 77 LEU A N 1
ATOM 567 C CA . LEU A 1 77 ? -3.856 -0.454 8.734 1.00 89.62 77 LEU A CA 1
ATOM 568 C C . LEU A 1 77 ? -2.698 -1.424 8.913 1.00 89.62 77 LEU A C 1
ATOM 570 O O . LEU A 1 77 ? -1.678 -1.091 9.511 1.00 89.62 77 LEU A O 1
ATOM 574 N N . ASP A 1 78 ? -2.868 -2.607 8.349 1.00 90.94 78 ASP A N 1
ATOM 575 C CA . ASP A 1 78 ? -1.802 -3.557 8.106 1.00 90.94 78 ASP A CA 1
ATOM 576 C C . ASP A 1 78 ? -1.253 -3.285 6.704 1.00 90.94 78 ASP A C 1
ATOM 578 O O . ASP A 1 78 ? -1.940 -3.511 5.701 1.00 90.94 78 ASP A O 1
ATOM 582 N N . ILE A 1 79 ? -0.057 -2.695 6.647 1.00 89.12 79 ILE A N 1
ATOM 583 C CA . ILE A 1 79 ? 0.618 -2.321 5.404 1.00 89.12 79 ILE A CA 1
ATOM 584 C C . ILE A 1 79 ? 1.812 -3.244 5.208 1.00 89.12 79 ILE A C 1
ATOM 586 O O . ILE A 1 79 ? 2.726 -3.260 6.031 1.00 89.12 79 ILE A O 1
ATOM 590 N N . GLN A 1 80 ? 1.843 -3.949 4.080 1.00 87.31 80 GLN A N 1
ATOM 591 C CA . GLN A 1 80 ? 2.971 -4.798 3.712 1.00 87.31 80 GLN A CA 1
ATOM 592 C C . GLN A 1 80 ? 3.366 -4.551 2.259 1.00 87.31 80 GLN A C 1
ATOM 594 O O . GLN A 1 80 ? 2.557 -4.738 1.352 1.00 87.31 80 GLN A O 1
ATOM 599 N N . CYS A 1 81 ? 4.607 -4.115 2.041 1.00 86.19 81 CYS A N 1
ATOM 600 C CA . CYS A 1 81 ? 5.129 -3.783 0.718 1.00 86.19 81 CYS A CA 1
ATOM 601 C C . CYS A 1 81 ? 6.062 -4.875 0.197 1.00 86.19 81 CYS A C 1
ATOM 603 O O . CYS A 1 81 ? 6.949 -5.341 0.909 1.00 86.19 81 CYS A O 1
ATOM 605 N N . ILE A 1 82 ? 5.850 -5.257 -1.057 1.00 82.19 82 ILE A N 1
ATOM 606 C CA . ILE A 1 82 ? 6.657 -6.204 -1.813 1.00 82.19 82 ILE A CA 1
ATOM 607 C C . ILE A 1 82 ? 7.464 -5.393 -2.834 1.00 82.19 82 ILE A C 1
ATOM 609 O O . ILE A 1 82 ? 6.856 -4.702 -3.662 1.00 82.19 82 ILE A O 1
ATOM 613 N N . PRO A 1 83 ? 8.803 -5.450 -2.794 1.00 78.75 83 PRO A N 1
ATOM 614 C CA . PRO A 1 83 ? 9.636 -4.760 -3.767 1.00 78.75 83 PRO A CA 1
ATOM 615 C C . PRO A 1 83 ? 9.460 -5.357 -5.171 1.00 78.75 83 PRO A C 1
ATOM 617 O O . PRO A 1 83 ? 9.189 -6.550 -5.336 1.00 78.75 83 PRO A O 1
ATOM 620 N N . GLY A 1 84 ? 9.614 -4.521 -6.201 1.00 70.81 84 GLY A N 1
ATOM 621 C CA . GLY A 1 84 ? 9.400 -4.910 -7.603 1.00 70.81 84 GLY A CA 1
ATOM 622 C C . GLY A 1 84 ? 10.385 -5.950 -8.140 1.00 70.81 84 GLY A C 1
ATOM 623 O O . GLY A 1 84 ? 10.113 -6.600 -9.149 1.00 70.81 84 GLY A O 1
ATOM 624 N N . ASP A 1 85 ? 11.508 -6.154 -7.448 1.00 70.06 85 ASP A N 1
ATOM 625 C CA . ASP A 1 85 ? 12.467 -7.227 -7.723 1.00 70.06 85 ASP A CA 1
ATOM 626 C C . ASP A 1 85 ? 12.003 -8.604 -7.202 1.00 70.06 85 ASP A C 1
ATOM 628 O O . ASP A 1 85 ? 12.658 -9.618 -7.452 1.00 70.06 85 ASP A O 1
ATOM 632 N N . GLY A 1 86 ? 10.859 -8.651 -6.509 1.00 61.50 86 GLY A N 1
ATOM 633 C CA . GLY A 1 86 ? 10.281 -9.862 -5.939 1.00 61.50 86 GLY A CA 1
ATOM 634 C C . GLY A 1 86 ? 11.038 -10.396 -4.723 1.00 61.50 86 GLY A C 1
ATOM 635 O O . GLY A 1 86 ? 10.787 -11.532 -4.309 1.00 61.50 86 GLY A O 1
ATOM 636 N N . ALA A 1 87 ? 11.960 -9.623 -4.137 1.00 64.88 87 ALA A N 1
ATOM 637 C CA . ALA A 1 87 ? 12.659 -10.035 -2.929 1.00 64.88 87 ALA A CA 1
ATOM 638 C C . ALA A 1 87 ? 11.657 -10.311 -1.790 1.00 64.88 87 ALA A C 1
ATOM 640 O O . ALA A 1 87 ? 10.739 -9.535 -1.533 1.00 64.88 87 ALA A O 1
ATOM 641 N N . GLY A 1 88 ? 11.819 -11.453 -1.114 1.00 61.06 88 GLY A N 1
ATOM 642 C CA . GLY A 1 88 ? 10.925 -11.886 -0.030 1.00 61.06 88 GLY A CA 1
ATOM 643 C C . GLY A 1 88 ? 9.674 -12.659 -0.475 1.00 61.06 88 GLY A C 1
ATOM 644 O O . GLY A 1 88 ? 8.946 -13.163 0.382 1.00 61.06 88 GLY A O 1
ATOM 645 N N . LEU A 1 89 ? 9.445 -12.826 -1.785 1.00 57.41 89 LEU A N 1
ATOM 646 C CA . LEU A 1 89 ? 8.409 -13.720 -2.307 1.00 57.41 89 LEU A CA 1
ATOM 647 C C . LEU A 1 89 ? 8.913 -15.167 -2.338 1.00 57.41 89 LEU A C 1
ATOM 649 O O . LEU A 1 89 ? 9.768 -15.528 -3.146 1.00 57.41 89 LEU A O 1
ATOM 653 N N . THR A 1 90 ? 8.342 -16.031 -1.499 1.00 55.31 90 THR A N 1
ATOM 654 C CA . THR A 1 90 ? 8.485 -17.482 -1.670 1.00 55.31 90 THR A CA 1
ATOM 655 C C . THR A 1 90 ? 7.332 -18.000 -2.524 1.00 55.31 90 THR A C 1
ATOM 657 O O . THR A 1 90 ? 6.177 -17.994 -2.098 1.00 55.31 90 THR A O 1
ATOM 660 N N . LEU A 1 91 ? 7.646 -18.435 -3.745 1.00 48.16 91 LEU A N 1
ATOM 661 C CA . LEU A 1 91 ? 6.716 -19.124 -4.641 1.00 48.16 91 LEU A CA 1
ATOM 662 C C . LEU A 1 91 ? 6.762 -20.625 -4.341 1.00 48.16 91 LEU A C 1
ATOM 664 O O . LEU A 1 91 ? 7.729 -21.306 -4.688 1.00 48.16 91 LEU A O 1
ATOM 668 N N . SER A 1 92 ? 5.718 -21.163 -3.714 1.00 46.19 92 SER A N 1
ATOM 669 C CA . SER A 1 92 ? 5.507 -22.611 -3.688 1.00 46.19 92 SER A CA 1
ATOM 670 C C . SER A 1 92 ? 4.927 -23.035 -5.038 1.00 46.19 92 SER A C 1
ATOM 672 O O . SER A 1 92 ? 3.804 -22.672 -5.370 1.00 46.19 92 SER A O 1
ATOM 674 N N . ALA A 1 93 ? 5.694 -23.809 -5.813 1.00 46.28 93 ALA A N 1
ATOM 675 C CA . ALA A 1 93 ? 5.414 -24.210 -7.201 1.00 46.28 93 ALA A CA 1
ATOM 676 C C . ALA A 1 93 ? 4.092 -24.981 -7.447 1.00 46.28 93 ALA A C 1
ATOM 678 O O . ALA A 1 93 ? 3.788 -25.317 -8.588 1.00 46.28 93 ALA A O 1
ATOM 679 N N . GLU A 1 94 ? 3.297 -25.243 -6.409 1.00 40.94 94 GLU A N 1
ATOM 680 C CA . GLU A 1 94 ? 2.005 -25.939 -6.485 1.00 40.94 94 GLU A CA 1
ATOM 681 C C . GLU A 1 94 ? 0.801 -25.034 -6.176 1.00 40.94 94 GLU A C 1
ATOM 683 O O . GLU A 1 94 ? -0.334 -25.503 -6.182 1.00 40.94 94 GLU A O 1
ATOM 688 N N . SER A 1 95 ? 1.011 -23.739 -5.922 1.00 43.09 95 SER A N 1
ATOM 689 C CA . SER A 1 95 ? -0.064 -22.829 -5.530 1.00 43.09 95 SER A CA 1
ATOM 690 C C . SER A 1 95 ? -0.005 -21.521 -6.313 1.00 43.09 95 SER A C 1
ATOM 692 O O . SER A 1 95 ? 1.039 -20.884 -6.397 1.00 43.09 95 SER A O 1
ATOM 694 N N . THR A 1 96 ? -1.156 -21.062 -6.812 1.00 47.19 96 THR A N 1
ATOM 695 C CA . THR A 1 96 ? -1.389 -19.679 -7.280 1.00 47.19 96 THR A CA 1
ATOM 696 C C . THR A 1 96 ? -1.227 -18.634 -6.170 1.00 47.19 96 THR A C 1
ATOM 698 O O . THR A 1 96 ? -1.447 -17.453 -6.405 1.00 47.19 96 THR A O 1
ATOM 701 N N . THR A 1 97 ? -0.831 -19.059 -4.970 1.00 42.84 97 THR A N 1
ATOM 702 C CA . THR A 1 97 ? -0.715 -18.221 -3.789 1.00 42.84 97 THR A CA 1
ATOM 703 C C . THR A 1 97 ? 0.729 -17.785 -3.563 1.00 42.84 97 THR A C 1
ATOM 705 O O . THR A 1 97 ? 1.606 -18.620 -3.328 1.00 42.84 97 THR A O 1
ATOM 708 N N . ALA A 1 98 ? 0.976 -16.476 -3.567 1.00 49.50 98 ALA A N 1
ATOM 709 C CA . ALA A 1 98 ? 2.242 -15.927 -3.094 1.00 49.50 98 ALA A CA 1
ATOM 710 C C . ALA A 1 98 ? 2.207 -15.800 -1.566 1.00 49.50 98 ALA A C 1
ATOM 712 O O . ALA A 1 98 ? 1.235 -15.291 -1.003 1.00 49.50 98 ALA A O 1
ATOM 713 N N . THR A 1 99 ? 3.266 -16.275 -0.908 1.00 48.16 99 THR A N 1
ATOM 714 C CA . THR A 1 99 ? 3.413 -16.188 0.548 1.00 48.16 99 THR A CA 1
ATOM 715 C C . THR A 1 99 ? 4.568 -15.252 0.873 1.00 48.16 99 THR A C 1
ATOM 717 O O . THR A 1 99 ? 5.698 -15.502 0.447 1.00 48.16 99 THR A O 1
ATOM 720 N N . VAL A 1 100 ? 4.286 -14.177 1.610 1.00 52.50 100 VAL A N 1
ATOM 721 C CA . VAL A 1 100 ? 5.315 -13.276 2.150 1.00 52.50 100 VAL A CA 1
ATOM 722 C C . VAL A 1 100 ? 5.665 -13.761 3.550 1.00 52.50 100 VAL A C 1
ATOM 724 O O . VAL A 1 100 ? 4.769 -13.944 4.374 1.00 52.50 100 VAL A O 1
ATOM 727 N N . THR A 1 101 ? 6.953 -13.989 3.811 1.00 48.06 101 THR A N 1
ATOM 728 C CA . THR A 1 101 ? 7.448 -14.342 5.147 1.00 48.06 101 THR A CA 1
ATOM 729 C C . THR A 1 101 ? 8.286 -13.184 5.668 1.00 48.06 101 THR A C 1
ATOM 731 O O . THR A 1 101 ? 9.446 -13.050 5.290 1.00 48.06 101 THR A O 1
ATOM 734 N N . ASP A 1 102 ? 7.709 -12.359 6.539 1.00 41.09 102 ASP A N 1
ATOM 735 C CA . ASP A 1 102 ? 8.474 -11.412 7.352 1.00 41.09 102 ASP A CA 1
ATOM 736 C C . ASP A 1 102 ? 8.164 -11.641 8.835 1.00 41.09 102 ASP A C 1
ATOM 738 O O . ASP A 1 102 ? 7.003 -11.787 9.216 1.00 41.09 102 ASP A O 1
ATOM 742 N N . ALA A 1 103 ? 9.225 -11.765 9.637 1.00 44.62 103 ALA A N 1
ATOM 743 C CA . ALA A 1 103 ? 9.256 -11.855 11.103 1.00 44.62 103 ALA A CA 1
ATOM 744 C C . ALA A 1 103 ? 8.088 -12.580 11.831 1.00 44.62 103 ALA A C 1
ATOM 746 O O . ALA A 1 103 ? 7.773 -12.243 12.971 1.00 44.62 103 ALA A O 1
ATOM 747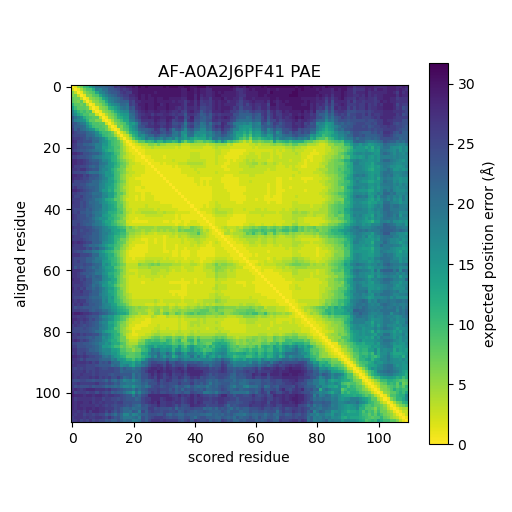 N N . GLY A 1 104 ? 7.477 -13.607 11.225 1.00 41.34 104 GLY A N 1
ATOM 748 C CA . GLY A 1 104 ? 6.431 -14.438 11.839 1.00 41.34 104 GLY A CA 1
ATOM 749 C C . GLY A 1 104 ? 4.998 -14.238 11.323 1.00 41.34 104 GLY A C 1
ATOM 750 O O . GLY A 1 104 ? 4.115 -14.958 11.785 1.00 41.34 104 GLY A O 1
ATOM 751 N N . SER A 1 105 ? 4.756 -13.347 10.356 1.00 40.78 105 SER A N 1
ATOM 752 C CA . SER A 1 105 ? 3.452 -13.214 9.687 1.00 40.78 105 SER A CA 1
ATOM 753 C C . SER A 1 105 ? 3.484 -13.819 8.285 1.00 40.78 105 SER A C 1
ATOM 755 O O . SER A 1 105 ? 4.342 -13.487 7.471 1.00 40.78 105 SER A O 1
ATOM 757 N N . VAL A 1 106 ? 2.530 -14.715 8.020 1.00 44.81 106 VAL A N 1
ATOM 758 C CA . VAL A 1 106 ? 2.326 -15.392 6.733 1.00 44.81 106 VAL A CA 1
ATOM 759 C C . VAL A 1 106 ? 1.105 -14.766 6.066 1.00 44.81 106 VAL A C 1
ATOM 761 O O . VAL A 1 106 ? -0.023 -15.023 6.489 1.00 44.81 106 VAL A O 1
ATOM 764 N N . VAL A 1 107 ? 1.309 -13.950 5.030 1.00 45.34 107 VAL A N 1
ATOM 765 C CA . VAL A 1 107 ? 0.204 -13.384 4.237 1.00 45.34 107 VAL A CA 1
ATOM 766 C C . VAL A 1 107 ? 0.041 -14.191 2.953 1.00 45.34 107 VAL A C 1
ATOM 768 O O . VAL A 1 107 ? 0.979 -14.347 2.176 1.00 45.34 107 VAL A O 1
ATOM 771 N N . THR A 1 108 ? -1.164 -14.733 2.777 1.00 46.50 108 THR A N 1
ATOM 772 C CA . THR A 1 108 ? -1.611 -15.545 1.637 1.00 46.50 108 THR A CA 1
ATOM 773 C C . THR A 1 108 ? -2.291 -14.616 0.631 1.00 46.50 108 THR A C 1
ATOM 775 O O . THR A 1 108 ? -3.369 -14.099 0.920 1.00 46.50 108 THR A O 1
ATOM 778 N N . ILE A 1 109 ? -1.672 -14.376 -0.527 1.00 48.69 109 ILE A N 1
ATOM 779 C CA . ILE A 1 109 ? -2.271 -13.590 -1.619 1.00 48.69 109 ILE A CA 1
ATOM 780 C C . ILE A 1 109 ? -2.892 -14.574 -2.621 1.00 48.69 109 ILE A C 1
ATOM 782 O O . ILE A 1 109 ? -2.144 -15.333 -3.233 1.00 48.69 109 ILE A O 1
ATOM 786 N N . LEU A 1 110 ? -4.229 -14.589 -2.738 1.00 44.12 110 LEU A N 1
ATOM 787 C CA . LEU A 1 110 ? -5.021 -15.438 -3.653 1.00 44.12 110 LEU A CA 1
ATOM 788 C C . LEU A 1 110 ? -5.282 -14.765 -5.005 1.00 44.12 110 LEU A C 1
ATOM 790 O O . LEU A 1 110 ? -5.575 -13.546 -4.999 1.00 44.12 110 LEU A O 1
#

Organism: NCBI:txid2082293

pLDDT: mean 72.98, std 21.31, range [33.97, 95.44]

Foldseek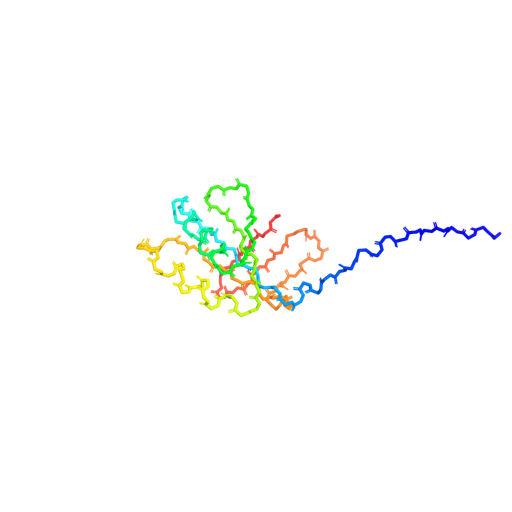 3Di:
DDDDPPPPPPPPPPLLQFKKKKKKFADLVLVVQLVVQLVVQVWDWADPDSGIIITIHGNVSVVSSVVSSVPPPPDPIDIDMAHSNRPQWDDPPVDPWTWGDDPPDTDTDD